Protein AF-A0A226HFZ5-F1 (afdb_monomer)

Structure (mmCIF, N/CA/C/O backbone):
data_AF-A0A226HFZ5-F1
#
_entry.id   AF-A0A226HFZ5-F1
#
loop_
_atom_site.group_PDB
_atom_site.id
_atom_site.type_symbol
_atom_site.label_atom_id
_atom_site.lab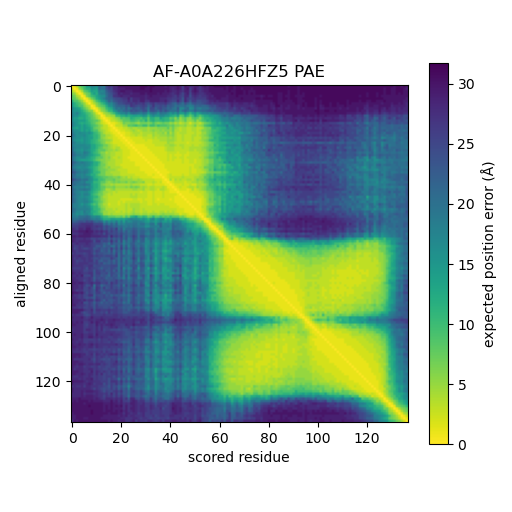el_alt_id
_atom_site.label_comp_id
_atom_site.label_asym_id
_atom_site.label_entity_id
_atom_site.label_seq_id
_atom_site.pdbx_PDB_ins_code
_atom_site.Cartn_x
_atom_site.Cartn_y
_atom_site.Cartn_z
_atom_site.occupancy
_atom_site.B_iso_or_equiv
_atom_site.auth_seq_id
_atom_site.auth_comp_id
_atom_site.auth_asym_id
_atom_site.auth_atom_id
_atom_site.pdbx_PDB_model_num
ATOM 1 N N . MET A 1 1 ? -38.506 0.135 -2.086 1.00 35.91 1 MET A N 1
ATOM 2 C CA . MET A 1 1 ? -39.515 1.143 -2.475 1.00 35.91 1 MET A CA 1
ATOM 3 C C . MET A 1 1 ? -39.006 2.521 -2.089 1.00 35.91 1 MET A C 1
ATOM 5 O O . MET A 1 1 ? -38.666 2.752 -0.933 1.00 35.91 1 MET A O 1
ATOM 9 N N . SER A 1 2 ? -38.843 3.369 -3.097 1.00 44.03 2 SER A N 1
ATOM 10 C CA . SER A 1 2 ? -38.273 4.715 -3.060 1.00 44.03 2 SER A CA 1
ATOM 11 C C . SER A 1 2 ? -39.225 5.712 -2.398 1.00 44.03 2 SER A C 1
ATOM 13 O O . SER A 1 2 ? -40.286 5.981 -2.945 1.00 44.03 2 SER A O 1
ATOM 15 N N . ASN A 1 3 ? -38.834 6.296 -1.264 1.00 46.12 3 ASN A N 1
ATOM 16 C CA . ASN A 1 3 ? -39.599 7.364 -0.613 1.00 46.12 3 ASN A CA 1
ATOM 17 C C . ASN A 1 3 ? -38.724 8.608 -0.430 1.00 46.12 3 ASN A C 1
ATOM 19 O O . ASN A 1 3 ? -38.158 8.827 0.645 1.00 46.12 3 ASN A O 1
ATOM 23 N N . ILE A 1 4 ? -38.622 9.408 -1.494 1.00 49.81 4 ILE A N 1
ATOM 24 C CA . ILE A 1 4 ? -38.027 10.747 -1.477 1.00 49.81 4 ILE A CA 1
ATOM 25 C C . ILE A 1 4 ? -39.182 11.752 -1.542 1.00 49.81 4 ILE A C 1
ATOM 27 O O . ILE A 1 4 ? -39.787 11.937 -2.594 1.00 49.81 4 ILE A O 1
ATOM 31 N N . ASN A 1 5 ? -39.488 12.402 -0.417 1.00 51.66 5 ASN A N 1
ATOM 32 C CA . ASN A 1 5 ? -40.400 13.544 -0.397 1.00 51.66 5 ASN A CA 1
ATOM 33 C C . ASN A 1 5 ? -39.633 14.786 -0.865 1.00 51.66 5 ASN A C 1
ATOM 35 O O . ASN A 1 5 ? -38.703 15.234 -0.193 1.00 51.66 5 ASN A O 1
ATOM 39 N N . LYS A 1 6 ? -40.025 15.341 -2.015 1.00 54.41 6 LYS A N 1
ATOM 40 C CA . LYS A 1 6 ? -39.562 16.648 -2.492 1.00 54.41 6 LYS A CA 1
ATOM 41 C C . LYS A 1 6 ? -40.171 17.740 -1.596 1.00 54.41 6 LYS A C 1
ATOM 43 O O . LYS A 1 6 ? -41.377 17.945 -1.632 1.00 54.41 6 LYS A O 1
ATOM 48 N N . GLY A 1 7 ? -39.344 18.415 -0.792 1.00 58.38 7 GLY A N 1
ATOM 49 C CA . GLY A 1 7 ? -39.677 19.716 -0.184 1.00 58.38 7 GLY A CA 1
ATOM 50 C C . GLY A 1 7 ? -40.069 19.764 1.302 1.00 58.38 7 GLY A C 1
ATOM 51 O O . GLY A 1 7 ? -40.428 20.835 1.775 1.00 58.38 7 GLY A O 1
ATOM 52 N N . GLY A 1 8 ? -39.997 18.666 2.063 1.00 61.38 8 GLY A N 1
ATOM 53 C CA . GLY A 1 8 ? -40.303 18.663 3.508 1.00 61.38 8 GLY A CA 1
ATOM 54 C C . GLY A 1 8 ? -39.060 18.587 4.405 1.00 61.38 8 GLY A C 1
ATOM 55 O O . GLY A 1 8 ? -38.035 18.049 3.984 1.00 61.38 8 GLY A O 1
ATOM 56 N N . ARG A 1 9 ? -39.158 19.079 5.658 1.00 58.16 9 ARG A N 1
ATOM 57 C CA . ARG A 1 9 ? -38.110 18.941 6.697 1.00 58.16 9 ARG A CA 1
ATOM 58 C C . ARG A 1 9 ? -37.590 17.490 6.713 1.00 58.16 9 ARG A C 1
ATOM 60 O O . ARG A 1 9 ? -38.423 16.579 6.700 1.00 58.16 9 ARG A O 1
ATOM 67 N N . PRO A 1 10 ? -36.261 17.258 6.741 1.00 62.03 10 PRO A N 1
ATOM 68 C CA . PRO A 1 10 ? -35.693 15.914 6.701 1.00 62.03 10 PRO A CA 1
ATOM 69 C C . PRO A 1 10 ? -36.359 14.992 7.725 1.00 62.03 10 PRO A C 1
ATOM 71 O O . PRO A 1 10 ? -36.660 15.425 8.843 1.00 62.03 10 PRO A O 1
ATOM 74 N N . LYS A 1 11 ? -36.595 13.727 7.343 1.00 64.31 11 LYS A N 1
ATOM 75 C CA . LYS A 1 11 ? -37.116 12.689 8.246 1.00 64.31 11 LYS A CA 1
ATOM 76 C C . LYS A 1 11 ? -36.365 12.751 9.578 1.00 64.31 11 LYS A C 1
ATOM 78 O O . LYS A 1 11 ? -35.139 12.822 9.587 1.00 64.31 11 LYS A O 1
ATOM 83 N N . LYS A 1 12 ? -37.128 12.732 10.676 1.00 70.25 12 LYS A N 1
ATOM 84 C CA . LYS A 1 12 ? -36.647 12.787 12.063 1.00 70.25 12 LYS A CA 1
ATOM 85 C C . LYS A 1 12 ? -35.415 11.886 12.214 1.00 70.25 12 LYS A C 1
ATOM 87 O O . LYS A 1 12 ? -35.517 10.676 12.029 1.00 70.25 12 LYS A O 1
ATOM 92 N N . GLU A 1 13 ? -34.262 12.488 12.496 1.00 70.00 13 GLU A N 1
ATOM 93 C CA . GLU A 1 13 ? -33.017 11.755 12.717 1.00 70.00 13 GLU A CA 1
ATOM 94 C C . GLU A 1 13 ? -33.220 10.757 13.865 1.00 70.00 13 GLU A C 1
ATOM 96 O O . GLU A 1 13 ? -33.680 11.128 14.952 1.00 70.00 13 GLU A O 1
ATOM 101 N N . VAL A 1 14 ? -32.903 9.482 13.631 1.00 77.00 14 VAL A N 1
ATOM 102 C CA . VAL A 1 14 ? -32.959 8.459 14.679 1.00 77.00 14 VAL A CA 1
ATOM 103 C C . VAL A 1 14 ? -31.740 8.643 15.575 1.00 77.00 14 VAL A C 1
ATOM 105 O O . VAL A 1 14 ? -30.661 8.111 15.317 1.00 77.00 14 VAL A O 1
ATOM 108 N N . LYS A 1 15 ? -31.913 9.437 16.632 1.00 81.50 15 LYS A N 1
ATOM 109 C CA . LYS A 1 15 ? -30.864 9.681 17.622 1.00 81.50 15 LYS A CA 1
ATOM 110 C C . LYS A 1 15 ? -30.660 8.456 18.508 1.00 81.50 15 LYS A C 1
ATOM 112 O O . LYS A 1 15 ? -31.611 7.796 18.926 1.00 81.50 15 LYS A O 1
ATOM 117 N N . ARG A 1 16 ? -29.399 8.178 18.834 1.00 81.69 16 ARG A N 1
ATOM 118 C CA . ARG A 1 16 ? -29.014 7.145 19.802 1.00 81.69 16 ARG A CA 1
ATOM 119 C C . ARG A 1 16 ? -29.205 7.711 21.209 1.00 81.69 16 ARG A C 1
ATOM 121 O O . ARG A 1 16 ? -28.451 8.583 21.616 1.00 81.69 16 ARG A O 1
ATOM 128 N N . THR A 1 17 ? -30.229 7.245 21.919 1.00 88.38 17 THR A N 1
ATOM 129 C CA . THR A 1 17 ? -30.640 7.784 23.234 1.00 88.38 17 THR A CA 1
ATOM 130 C C . THR A 1 17 ? -30.432 6.815 24.396 1.00 88.38 17 THR A C 1
ATOM 132 O O . THR A 1 17 ? -30.730 7.154 25.537 1.00 88.38 17 THR A O 1
ATOM 135 N N . LYS A 1 18 ? -29.967 5.592 24.122 1.00 87.56 18 LYS A N 1
ATOM 136 C CA . LYS A 1 18 ? -29.730 4.556 25.132 1.00 87.56 18 LYS A CA 1
ATOM 137 C C . LYS A 1 18 ? -28.231 4.377 25.349 1.00 87.56 18 LYS A C 1
ATOM 139 O O . LYS A 1 18 ? -27.494 4.192 24.382 1.00 87.56 18 LYS A O 1
ATOM 144 N N . GLU A 1 19 ? -27.816 4.407 26.610 1.00 87.88 19 GLU A N 1
ATOM 145 C CA . GLU A 1 19 ? -26.435 4.207 27.053 1.00 87.88 19 GLU A CA 1
ATOM 146 C C . GLU A 1 19 ? -26.306 2.872 27.797 1.00 87.88 19 GLU A C 1
ATOM 148 O O . GLU A 1 19 ? -27.235 2.432 28.479 1.00 87.88 19 GLU A O 1
ATOM 153 N N . LYS A 1 20 ? -25.146 2.226 27.659 1.00 85.38 20 LYS A N 1
ATOM 154 C CA . LYS A 1 20 ? -24.699 1.137 28.527 1.00 85.38 20 LYS A CA 1
ATOM 155 C C . LYS A 1 20 ? -23.259 1.414 28.940 1.00 85.38 20 LYS A C 1
ATOM 157 O O . LYS A 1 20 ? -22.445 1.745 28.083 1.00 85.38 20 LYS A O 1
ATOM 162 N N . ARG A 1 21 ? -22.963 1.249 30.229 1.00 90.50 21 ARG A N 1
ATOM 163 C CA . ARG A 1 21 ? -21.618 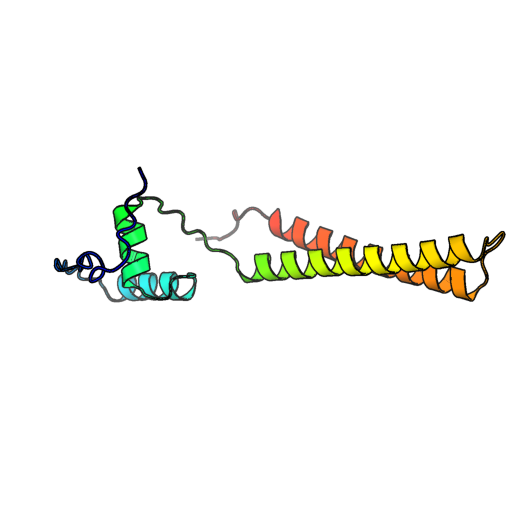1.402 30.790 1.00 90.50 21 ARG A CA 1
ATOM 164 C C . ARG A 1 21 ? -20.995 0.028 31.012 1.00 90.50 21 ARG A C 1
ATOM 166 O O . ARG A 1 21 ? -21.658 -0.861 31.539 1.00 90.50 21 ARG A O 1
ATOM 173 N N . ILE A 1 22 ? -19.741 -0.119 30.603 1.00 86.88 22 ILE A N 1
ATOM 174 C CA . ILE A 1 22 ? -18.906 -1.297 30.847 1.00 86.88 22 ILE A CA 1
ATOM 175 C C . ILE A 1 22 ? -17.665 -0.786 31.576 1.00 86.88 22 ILE A C 1
ATOM 177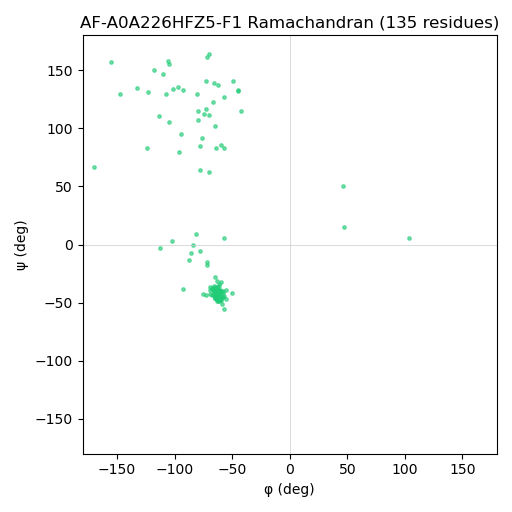 O O . ILE A 1 22 ? -17.109 0.235 31.177 1.00 86.88 22 ILE A O 1
ATOM 181 N N . LEU A 1 23 ? -17.301 -1.439 32.676 1.00 91.94 23 LEU A N 1
ATOM 182 C CA . LEU A 1 23 ? -16.089 -1.129 33.427 1.00 91.94 23 LEU A CA 1
ATOM 183 C C . LEU A 1 23 ? -14.996 -2.097 32.981 1.00 91.94 23 LEU A C 1
ATOM 185 O O . LEU A 1 23 ? -15.268 -3.288 32.847 1.00 91.94 23 LEU A O 1
ATOM 189 N N . PHE A 1 24 ? -13.800 -1.567 32.761 1.00 90.44 24 PHE A N 1
ATOM 190 C CA . PHE A 1 24 ? -12.617 -2.320 32.362 1.00 90.44 24 PHE A CA 1
ATOM 191 C C . PHE A 1 24 ? -11.547 -2.177 33.438 1.00 90.44 24 PHE A C 1
ATOM 193 O O . PHE A 1 24 ? -11.476 -1.151 34.121 1.00 90.44 24 PHE A O 1
ATOM 200 N N . THR A 1 25 ? -10.718 -3.202 33.579 1.00 94.38 25 THR A N 1
ATOM 201 C CA . THR A 1 25 ? -9.423 -3.091 34.256 1.00 94.38 25 THR A CA 1
ATOM 202 C C . THR A 1 25 ? -8.456 -2.259 33.408 1.00 94.38 25 THR A C 1
ATOM 204 O O . THR A 1 25 ? -8.686 -2.052 32.216 1.00 94.38 25 THR A O 1
ATOM 207 N N . GLU A 1 26 ? -7.361 -1.781 34.002 1.00 93.25 26 GLU A N 1
ATOM 208 C CA . GLU A 1 26 ? -6.362 -0.975 33.280 1.00 93.25 26 GLU A CA 1
ATOM 209 C C . GLU A 1 26 ? -5.797 -1.717 32.059 1.00 93.25 26 GLU A C 1
ATOM 211 O O . GLU A 1 26 ? -5.771 -1.170 30.960 1.00 93.25 26 GLU A O 1
ATOM 216 N N . LEU A 1 27 ? -5.466 -3.002 32.216 1.00 92.62 27 LEU A N 1
ATOM 217 C CA . LEU A 1 27 ? -4.950 -3.840 31.129 1.00 92.62 27 LEU A CA 1
ATOM 218 C C . LEU A 1 27 ? -5.967 -4.027 29.994 1.00 92.62 27 LEU A C 1
ATOM 220 O O . LEU A 1 27 ? -5.603 -4.036 28.820 1.00 92.62 27 LEU A O 1
ATOM 224 N N . GLU A 1 28 ? -7.250 -4.184 30.323 1.00 88.00 28 GLU A N 1
ATOM 225 C CA . GLU A 1 28 ? -8.308 -4.309 29.315 1.00 88.00 28 GLU A CA 1
ATOM 226 C C . GLU A 1 28 ? -8.526 -2.991 28.563 1.00 88.00 28 GLU A C 1
ATOM 228 O O . GLU A 1 28 ? -8.767 -3.005 27.355 1.00 88.00 28 GLU A O 1
ATOM 233 N N . ALA A 1 29 ? -8.412 -1.852 29.252 1.00 90.00 29 ALA A N 1
ATOM 234 C CA . ALA A 1 29 ? -8.509 -0.537 28.629 1.00 90.00 29 ALA A CA 1
ATOM 235 C C . ALA A 1 29 ? -7.355 -0.293 27.642 1.00 90.00 29 ALA A C 1
ATOM 237 O O . ALA A 1 29 ? -7.609 0.079 26.497 1.00 90.00 29 ALA A O 1
ATOM 238 N N . GLU A 1 30 ? -6.114 -0.607 28.027 1.00 92.12 30 GLU A N 1
ATOM 239 C CA . GLU A 1 30 ? -4.946 -0.496 27.140 1.00 92.12 30 GLU A CA 1
ATOM 240 C C . GLU A 1 30 ? -5.083 -1.361 25.881 1.00 92.12 30 GLU A C 1
ATOM 242 O O . GLU A 1 30 ? -4.741 -0.935 24.775 1.00 92.12 30 GLU A O 1
ATOM 247 N N . GLN A 1 31 ? -5.619 -2.576 26.023 1.00 86.94 31 GLN A N 1
ATOM 248 C CA . GLN A 1 31 ? -5.881 -3.449 24.878 1.00 86.94 31 GLN A CA 1
ATOM 249 C C . GLN A 1 31 ? -6.902 -2.832 23.919 1.00 86.94 31 GLN A C 1
ATOM 251 O O . GLN A 1 31 ? -6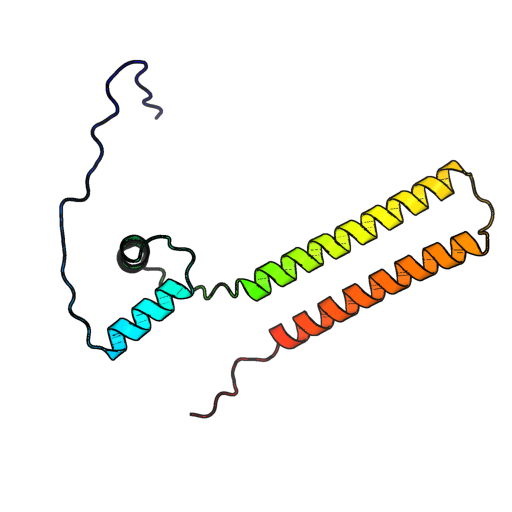.699 -2.872 22.706 1.00 86.94 31 GLN A O 1
ATOM 256 N N . ILE A 1 32 ? -7.976 -2.237 24.440 1.00 88.25 32 ILE A N 1
ATOM 257 C CA . ILE A 1 32 ? -8.999 -1.573 23.623 1.00 88.25 32 ILE A CA 1
ATOM 258 C C . ILE A 1 32 ? -8.419 -0.348 22.908 1.00 88.25 32 ILE A C 1
ATOM 260 O O . ILE A 1 32 ? -8.696 -0.150 21.723 1.00 88.25 32 ILE A O 1
ATOM 264 N N . ASP A 1 33 ? -7.589 0.438 23.589 1.00 87.81 33 ASP A N 1
ATOM 265 C CA . ASP A 1 33 ? -6.939 1.613 23.005 1.00 87.81 33 ASP A CA 1
ATOM 266 C C . ASP A 1 33 ? -5.968 1.229 21.890 1.00 87.81 33 ASP A C 1
ATOM 268 O O . ASP A 1 33 ? -5.968 1.848 20.822 1.00 87.81 33 ASP A O 1
ATOM 272 N N . LYS A 1 34 ? -5.207 0.147 22.081 1.00 87.12 34 LYS A N 1
ATOM 273 C CA . LYS A 1 34 ? -4.360 -0.418 21.030 1.00 87.12 34 LYS A CA 1
ATOM 274 C C . LYS A 1 34 ? -5.182 -0.929 19.844 1.00 87.12 34 LYS A C 1
ATOM 276 O O . LYS A 1 34 ? -4.852 -0.654 18.696 1.00 87.12 34 LYS A O 1
ATOM 281 N N . MET A 1 35 ? -6.288 -1.629 20.099 1.00 81.44 35 MET A N 1
ATOM 282 C CA . MET A 1 35 ? -7.186 -2.074 19.026 1.00 81.44 35 MET A CA 1
ATOM 283 C C . MET A 1 35 ? -7.772 -0.895 18.244 1.00 81.44 35 MET A C 1
ATOM 285 O O . MET A 1 35 ? -7.992 -1.010 17.041 1.00 81.44 35 MET A O 1
ATOM 289 N N . PHE A 1 36 ? -8.031 0.231 18.909 1.00 84.75 36 PHE A N 1
ATOM 290 C CA . PHE A 1 36 ? -8.541 1.431 18.261 1.00 84.75 36 PHE A CA 1
ATOM 291 C C . PHE A 1 36 ? -7.486 2.136 17.414 1.00 84.75 36 PHE A C 1
ATOM 293 O O . PHE A 1 36 ? -7.800 2.513 16.284 1.00 84.75 36 PHE A O 1
ATOM 300 N N . SER A 1 37 ? -6.256 2.276 17.918 1.00 80.69 37 SER A N 1
ATOM 301 C CA . SER A 1 37 ? -5.160 2.926 17.187 1.00 80.69 37 SER A CA 1
ATOM 302 C C . SER A 1 37 ? -4.773 2.177 15.910 1.00 80.69 37 SER A C 1
ATOM 304 O O . SER A 1 37 ? -4.403 2.801 14.920 1.00 80.69 37 SER A O 1
ATOM 306 N N . GLU A 1 38 ? -4.922 0.854 15.906 1.00 78.94 38 GLU A N 1
ATOM 307 C CA . GLU A 1 38 ? -4.673 -0.007 14.746 1.00 78.94 38 GLU A CA 1
ATOM 308 C C . GLU A 1 38 ? -5.878 -0.094 13.781 1.00 78.94 38 GLU A C 1
ATOM 310 O O . GLU A 1 38 ? -5.810 -0.784 12.763 1.00 78.94 38 GLU A O 1
ATOM 315 N N . SER A 1 39 ? -6.996 0.583 14.076 1.00 76.50 39 SER A N 1
ATOM 316 C CA . SER A 1 39 ? -8.242 0.482 13.306 1.00 76.50 39 SER A CA 1
ATOM 317 C C . SER A 1 39 ? -8.535 1.703 12.427 1.00 76.50 39 SER A C 1
ATOM 319 O O . SER A 1 39 ? -8.134 2.823 12.722 1.00 76.50 39 SER A O 1
ATOM 321 N N . ASP A 1 40 ? -9.358 1.511 11.392 1.00 76.88 40 ASP A N 1
ATOM 322 C CA . ASP A 1 40 ? -9.843 2.597 10.521 1.00 76.88 40 ASP A CA 1
ATOM 323 C C . ASP A 1 40 ? -11.041 3.376 11.124 1.00 76.88 40 ASP A C 1
ATOM 325 O O . ASP A 1 40 ? -11.701 4.169 10.439 1.00 76.88 40 ASP A O 1
ATOM 329 N N . TYR A 1 41 ? -11.403 3.140 12.391 1.00 81.06 41 TYR A N 1
ATOM 330 C CA . TYR A 1 41 ? -12.547 3.813 13.004 1.00 81.06 41 TYR A CA 1
ATOM 331 C C . TYR A 1 41 ? -12.181 5.226 13.466 1.00 81.06 41 TYR A C 1
ATOM 333 O O . TYR A 1 41 ? -11.277 5.432 14.259 1.00 81.06 41 TYR A O 1
ATOM 341 N N . THR A 1 42 ? -12.989 6.217 13.088 1.00 82.69 42 THR A N 1
ATOM 342 C CA . THR A 1 42 ? -12.828 7.604 13.570 1.00 82.69 42 THR A CA 1
ATOM 343 C C . THR A 1 42 ? -13.233 7.782 15.040 1.00 82.69 42 THR A C 1
ATOM 345 O O . THR A 1 42 ? -12.944 8.803 15.655 1.00 82.69 42 THR A O 1
ATOM 348 N N . ASN A 1 43 ? -13.988 6.833 15.606 1.00 86.62 43 ASN A N 1
ATOM 349 C CA . ASN A 1 43 ? -14.527 6.933 16.961 1.00 86.62 43 ASN A CA 1
ATOM 350 C C . ASN A 1 43 ? -14.620 5.552 17.618 1.00 86.62 43 ASN A C 1
ATOM 352 O O . ASN A 1 43 ? -15.260 4.648 17.069 1.00 86.62 43 ASN A O 1
ATOM 356 N N . MET A 1 44 ? -14.078 5.438 18.832 1.00 85.44 44 MET A N 1
ATOM 357 C CA . MET A 1 44 ? -14.122 4.245 19.682 1.00 85.44 44 MET A CA 1
ATOM 358 C C . MET A 1 44 ? -15.543 3.680 19.828 1.00 85.44 44 MET A C 1
ATOM 360 O O . MET A 1 44 ? -15.780 2.485 19.686 1.00 85.44 44 MET A O 1
ATOM 364 N N . ASN A 1 45 ? -16.547 4.543 20.003 1.00 87.75 45 ASN A N 1
ATOM 365 C CA . ASN A 1 45 ? -17.942 4.118 20.126 1.00 87.75 45 ASN A CA 1
ATOM 366 C C . ASN A 1 45 ? -18.490 3.472 18.848 1.00 87.75 45 ASN A C 1
ATOM 368 O O . ASN A 1 45 ? -19.443 2.696 18.906 1.00 87.75 45 ASN A O 1
ATOM 372 N N . SER A 1 46 ? -17.970 3.832 17.675 1.00 85.69 46 SER A N 1
ATOM 373 C CA . SER A 1 46 ? -18.348 3.174 16.422 1.00 85.69 46 SER A CA 1
ATOM 374 C C . SER A 1 46 ? -17.695 1.799 16.325 1.00 85.69 46 SER A C 1
ATOM 376 O O . SER A 1 46 ? -18.402 0.841 16.019 1.00 85.69 46 SER A O 1
ATOM 378 N N . MET A 1 47 ? -16.414 1.695 16.696 1.00 85.88 47 MET A N 1
ATOM 379 C CA . MET A 1 47 ? -15.683 0.428 16.776 1.00 85.88 47 MET A CA 1
ATOM 380 C C . MET A 1 47 ? -16.377 -0.561 17.720 1.00 85.88 47 MET A C 1
ATOM 382 O O . MET A 1 47 ? -16.780 -1.645 17.302 1.00 85.88 47 MET A O 1
ATOM 386 N N . ILE A 1 48 ? -16.610 -0.161 18.974 1.00 86.38 48 ILE A N 1
ATOM 387 C CA . ILE A 1 48 ? -17.231 -1.011 19.999 1.00 86.38 48 ILE A CA 1
ATOM 388 C C . ILE A 1 48 ? -18.644 -1.442 19.591 1.00 86.38 48 ILE A C 1
ATOM 390 O O . ILE A 1 48 ? -19.017 -2.599 19.777 1.00 86.38 48 ILE A O 1
ATOM 394 N N . ARG A 1 49 ? -19.445 -0.555 18.984 1.00 84.25 49 ARG A N 1
ATOM 395 C CA . ARG A 1 49 ? -20.783 -0.933 18.497 1.00 84.25 49 ARG A CA 1
ATOM 396 C C . ARG A 1 49 ? -20.719 -1.959 17.378 1.00 84.25 49 ARG A C 1
ATOM 398 O O . ARG A 1 49 ? -21.520 -2.888 17.386 1.00 84.25 49 ARG A O 1
ATOM 405 N N . ASP A 1 50 ? -19.804 -1.797 16.432 1.00 81.44 50 ASP A N 1
ATOM 406 C CA . ASP A 1 50 ? -19.649 -2.754 15.341 1.00 81.44 50 ASP A CA 1
ATOM 407 C C . ASP A 1 50 ? -19.172 -4.113 15.862 1.00 81.44 50 ASP A C 1
ATOM 409 O O . ASP A 1 50 ? -19.731 -5.135 15.463 1.00 81.44 50 ASP A O 1
ATOM 413 N N . ILE A 1 51 ? -18.252 -4.128 16.830 1.00 79.38 51 ILE A N 1
ATOM 414 C CA . ILE A 1 51 ? -17.815 -5.345 17.528 1.00 79.38 51 ILE A CA 1
ATOM 415 C C . ILE A 1 51 ? -19.003 -6.041 18.213 1.00 79.38 51 ILE A C 1
ATOM 417 O O . ILE A 1 51 ? -19.244 -7.229 17.985 1.00 79.38 51 ILE A O 1
ATOM 421 N N . LEU A 1 52 ? -19.791 -5.301 19.002 1.00 79.56 52 LEU A N 1
ATOM 422 C CA . LEU A 1 52 ? -20.916 -5.848 19.770 1.00 79.56 52 LEU A CA 1
ATOM 423 C C . LEU A 1 52 ? -22.090 -6.306 18.888 1.00 79.56 52 LEU A C 1
ATOM 425 O O . LEU A 1 52 ? -22.723 -7.320 19.180 1.00 79.56 52 LEU A O 1
ATOM 429 N N . LEU A 1 53 ? -22.414 -5.559 17.827 1.00 80.19 53 LEU A N 1
ATOM 430 C CA . LEU A 1 53 ? -23.619 -5.785 17.019 1.00 80.19 53 LEU A CA 1
ATOM 431 C C . LEU A 1 53 ? -23.374 -6.690 15.815 1.00 80.19 53 LEU A C 1
ATOM 433 O O . LEU A 1 53 ? -24.242 -7.492 15.474 1.00 80.19 53 LEU A O 1
ATOM 437 N N . LYS A 1 54 ? -22.224 -6.570 15.143 1.00 69.62 54 LYS A N 1
ATOM 438 C CA . LYS A 1 54 ? -21.974 -7.313 13.900 1.00 69.62 54 LYS A CA 1
ATOM 439 C C . LYS A 1 54 ? -21.423 -8.713 14.152 1.00 69.62 54 LYS A C 1
ATOM 441 O O . LYS A 1 54 ? -21.323 -9.465 13.187 1.00 69.62 54 LYS A O 1
ATOM 446 N N . LYS A 1 55 ? -21.078 -9.071 15.404 1.00 54.03 55 LYS A N 1
ATOM 447 C CA . LYS A 1 55 ? -20.524 -10.380 15.838 1.00 54.03 55 LYS A CA 1
ATOM 448 C C . LYS A 1 55 ? -19.379 -10.918 14.964 1.00 54.03 55 LYS A C 1
ATOM 450 O O . LYS A 1 55 ? -19.010 -12.084 15.050 1.00 54.03 55 LYS A O 1
ATOM 455 N N . LYS A 1 56 ? -18.792 -10.073 14.121 1.00 48.62 56 LYS A N 1
ATOM 456 C CA . LYS A 1 56 ? -17.621 -10.375 13.314 1.00 48.62 56 LYS A CA 1
ATOM 457 C C . LYS A 1 56 ? -16.438 -9.841 14.093 1.00 48.62 56 LYS A C 1
ATOM 459 O O . LYS A 1 56 ? -15.930 -8.770 13.787 1.00 48.62 56 LYS A O 1
ATOM 464 N N . TYR A 1 57 ? -16.008 -10.599 15.099 1.00 46.72 57 TYR A N 1
ATOM 465 C CA . TYR A 1 57 ? -14.668 -10.467 15.669 1.00 46.72 57 TYR A CA 1
ATOM 466 C C . TYR A 1 57 ? -13.665 -10.992 14.632 1.00 46.72 57 TYR A C 1
ATOM 468 O O . TYR A 1 57 ? -13.008 -12.011 14.799 1.00 46.72 57 TYR A O 1
ATOM 476 N N . ARG A 1 58 ? -13.615 -10.336 13.473 1.00 41.28 58 ARG A N 1
ATOM 477 C CA . ARG A 1 58 ? -12.453 -10.412 12.610 1.00 41.28 58 ARG A CA 1
ATOM 478 C C . ARG A 1 58 ? -11.667 -9.193 13.048 1.00 41.28 58 ARG A C 1
ATOM 480 O O . ARG A 1 58 ? -11.987 -8.088 12.619 1.00 41.28 58 ARG A O 1
ATOM 487 N N . ILE A 1 59 ? -10.723 -9.390 13.971 1.00 45.66 59 ILE A N 1
ATOM 488 C CA . ILE A 1 59 ? -9.590 -8.475 14.093 1.00 45.66 59 ILE A CA 1
ATOM 489 C C . ILE A 1 59 ? -8.932 -8.576 12.723 1.00 45.66 59 ILE A C 1
ATOM 491 O O . ILE A 1 59 ? -8.129 -9.462 12.455 1.00 45.66 59 ILE A O 1
ATOM 495 N N . VAL A 1 60 ? -9.422 -7.782 11.775 1.00 47.56 60 VAL A N 1
ATOM 496 C CA . VAL A 1 60 ? -8.675 -7.521 10.569 1.00 47.56 60 VAL A CA 1
ATOM 497 C C . VAL A 1 60 ? -7.673 -6.508 11.066 1.00 47.56 60 VAL A C 1
ATOM 499 O O . VAL A 1 60 ? -7.930 -5.310 11.033 1.00 47.56 60 VAL A O 1
ATOM 502 N N . THR A 1 61 ? -6.575 -7.002 11.634 1.00 46.38 61 THR A N 1
ATOM 503 C CA . THR A 1 61 ? -5.308 -6.289 11.611 1.00 46.38 61 THR A CA 1
ATOM 504 C C . THR A 1 61 ? -5.048 -6.073 10.128 1.00 46.38 61 THR A C 1
ATOM 506 O O . THR A 1 61 ? -4.459 -6.904 9.438 1.00 46.38 61 THR A O 1
ATOM 509 N N . PHE A 1 62 ? -5.645 -5.019 9.570 1.00 50.78 62 PHE A N 1
ATOM 510 C CA . PHE A 1 62 ? -5.249 -4.535 8.272 1.00 50.78 62 PHE A CA 1
ATOM 511 C C . PHE A 1 62 ? -3.830 -4.074 8.520 1.00 50.78 62 PHE A C 1
ATOM 513 O O . PHE A 1 62 ? -3.605 -3.041 9.140 1.00 50.78 62 PHE A O 1
ATOM 520 N N . ASN A 1 63 ? -2.870 -4.896 8.107 1.00 60.50 63 ASN A N 1
ATOM 521 C CA . ASN A 1 63 ? -1.506 -4.445 7.964 1.00 60.50 63 ASN A CA 1
ATOM 522 C C . ASN A 1 63 ? -1.549 -3.381 6.856 1.00 60.50 63 ASN A C 1
ATOM 524 O O . ASN A 1 63 ? -1.441 -3.680 5.663 1.00 60.50 63 ASN A O 1
ATOM 528 N N . ASN A 1 64 ? -1.896 -2.156 7.260 1.00 65.19 64 ASN A N 1
ATOM 529 C CA . ASN A 1 64 ? -2.099 -1.021 6.376 1.00 65.19 64 ASN A CA 1
ATOM 530 C C . ASN A 1 64 ? -0.801 -0.751 5.617 1.00 65.19 64 ASN A C 1
ATOM 532 O O . ASN A 1 64 ? -0.861 -0.460 4.425 1.00 65.19 64 ASN A O 1
ATOM 536 N N . ASP A 1 65 ? 0.347 -1.012 6.241 1.00 69.75 65 ASP A N 1
ATOM 537 C CA . ASP A 1 65 ? 1.658 -0.956 5.603 1.00 69.75 65 ASP A CA 1
ATOM 538 C C . ASP A 1 65 ? 1.784 -1.982 4.473 1.00 69.75 65 ASP A C 1
ATOM 540 O O . ASP A 1 65 ? 2.106 -1.606 3.348 1.00 69.75 65 ASP A O 1
ATOM 544 N N . ALA A 1 66 ? 1.422 -3.250 4.695 1.00 71.81 66 ALA A N 1
ATOM 545 C CA . ALA A 1 66 ? 1.434 -4.271 3.640 1.00 71.81 66 ALA A CA 1
ATOM 546 C C . ALA A 1 66 ? 0.476 -3.931 2.483 1.00 71.81 66 ALA A C 1
ATOM 548 O O . ALA A 1 66 ? 0.768 -4.182 1.310 1.00 71.81 66 ALA A O 1
ATOM 549 N N . ARG A 1 67 ? -0.677 -3.320 2.781 1.00 73.00 67 ARG A N 1
ATOM 550 C CA . ARG A 1 67 ? -1.621 -2.848 1.757 1.00 73.00 67 ARG A CA 1
ATOM 551 C C . ARG A 1 67 ? -1.061 -1.662 0.969 1.00 73.00 67 ARG A C 1
ATOM 553 O O . ARG A 1 67 ? -1.217 -1.627 -0.252 1.00 73.00 67 ARG A O 1
ATOM 560 N N . ILE A 1 68 ? -0.424 -0.707 1.643 1.00 79.06 68 ILE A N 1
ATOM 561 C CA . ILE A 1 68 ? 0.240 0.443 1.018 1.00 79.06 68 ILE A CA 1
ATOM 562 C C . ILE A 1 68 ? 1.384 -0.046 0.126 1.00 79.06 68 ILE A C 1
ATOM 564 O O . ILE A 1 68 ? 1.424 0.322 -1.046 1.00 79.06 68 ILE A O 1
ATOM 568 N N . GLN A 1 69 ? 2.243 -0.938 0.622 1.00 80.94 69 GLN A N 1
ATOM 569 C CA . GLN A 1 69 ? 3.338 -1.543 -0.143 1.00 80.94 69 GLN A CA 1
ATOM 570 C C . GLN A 1 69 ? 2.828 -2.279 -1.385 1.00 80.94 69 GLN A C 1
ATOM 572 O O . GLN A 1 69 ? 3.338 -2.069 -2.485 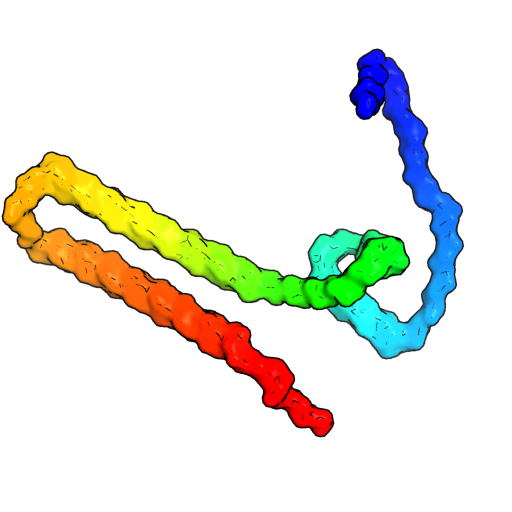1.00 80.94 69 GLN A O 1
ATOM 577 N N . LYS A 1 70 ? 1.758 -3.072 -1.250 1.00 82.81 70 LYS A N 1
ATOM 578 C CA . LYS A 1 70 ? 1.129 -3.749 -2.390 1.00 82.81 70 LYS A CA 1
ATOM 579 C C . LYS A 1 70 ? 0.596 -2.761 -3.431 1.00 82.81 70 LYS A C 1
ATOM 581 O O . LYS A 1 70 ? 0.741 -3.000 -4.626 1.00 82.81 70 LYS A O 1
ATOM 586 N N . ASN A 1 71 ? -0.010 -1.656 -2.998 1.00 84.00 71 ASN A N 1
ATOM 587 C CA . ASN A 1 71 ? -0.499 -0.622 -3.910 1.00 84.00 71 ASN A CA 1
ATOM 588 C C . ASN A 1 71 ? 0.645 0.102 -4.630 1.00 84.00 71 ASN A C 1
ATOM 590 O O . ASN A 1 71 ? 0.558 0.283 -5.841 1.00 84.00 71 ASN A O 1
ATOM 594 N N . ILE A 1 72 ? 1.719 0.465 -3.918 1.00 86.88 72 ILE A N 1
ATOM 595 C CA . ILE A 1 72 ? 2.925 1.068 -4.513 1.00 86.88 72 ILE A CA 1
ATOM 596 C C . ILE A 1 72 ? 3.467 0.160 -5.616 1.00 86.88 72 ILE A C 1
ATOM 598 O O . ILE A 1 72 ? 3.708 0.608 -6.733 1.00 86.88 72 ILE A O 1
ATOM 602 N N . LEU A 1 73 ? 3.572 -1.133 -5.327 1.00 87.00 73 LEU A N 1
ATOM 603 C CA . LEU A 1 73 ? 4.097 -2.115 -6.260 1.00 87.00 73 LEU A CA 1
ATOM 604 C C . LEU A 1 73 ? 3.202 -2.291 -7.505 1.00 87.00 73 LEU A C 1
ATOM 606 O O . LEU A 1 73 ? 3.701 -2.391 -8.624 1.00 87.00 73 LEU A O 1
ATOM 610 N N . ILE A 1 74 ? 1.874 -2.255 -7.344 1.00 88.25 74 ILE A N 1
ATOM 611 C CA . ILE A 1 74 ? 0.932 -2.254 -8.478 1.00 88.25 74 ILE A CA 1
ATOM 612 C C . ILE A 1 74 ? 1.140 -1.019 -9.368 1.00 88.25 74 ILE A C 1
ATOM 614 O O . ILE A 1 74 ? 1.120 -1.141 -10.595 1.00 88.25 74 ILE A O 1
ATOM 618 N N . GLU A 1 75 ? 1.344 0.160 -8.777 1.00 90.94 75 GLU A N 1
ATOM 619 C CA . GLU A 1 75 ? 1.613 1.383 -9.541 1.00 90.94 75 GLU A CA 1
ATOM 620 C C . GLU A 1 75 ? 2.975 1.341 -10.249 1.00 90.94 75 GLU A C 1
ATOM 622 O O . GLU A 1 75 ? 3.074 1.770 -11.401 1.00 90.94 75 GLU A O 1
ATOM 627 N N . GLU A 1 76 ? 4.012 0.766 -9.629 1.00 90.31 76 GLU A N 1
ATOM 628 C CA . GLU A 1 76 ? 5.315 0.556 -10.277 1.00 90.31 76 GLU A CA 1
ATOM 629 C C . GLU A 1 76 ? 5.190 -0.334 -11.520 1.00 90.31 76 GLU A C 1
ATOM 631 O O . GLU A 1 76 ? 5.662 0.046 -12.596 1.00 90.31 76 GLU A O 1
ATOM 636 N N . VAL A 1 77 ? 4.480 -1.465 -11.416 1.00 91.81 77 VAL A N 1
ATOM 637 C CA . VAL A 1 77 ? 4.209 -2.356 -12.559 1.00 91.81 77 VAL A CA 1
ATOM 638 C C . VAL A 1 77 ? 3.464 -1.613 -13.669 1.00 91.81 77 VAL A C 1
ATOM 640 O O . VAL A 1 77 ? 3.833 -1.720 -14.842 1.00 91.81 77 VAL A O 1
ATOM 643 N N . ARG A 1 78 ? 2.436 -0.823 -13.326 1.00 92.88 78 ARG A N 1
ATOM 644 C CA . ARG A 1 78 ? 1.693 -0.020 -14.314 1.00 92.88 78 ARG A CA 1
ATOM 645 C C . ARG A 1 78 ? 2.586 0.999 -15.006 1.00 92.88 78 ARG A C 1
ATOM 647 O O . ARG A 1 78 ? 2.500 1.141 -16.224 1.00 92.88 78 ARG A O 1
ATOM 654 N N . ARG A 1 79 ? 3.445 1.696 -14.260 1.00 94.19 79 ARG A N 1
ATOM 655 C CA . ARG A 1 79 ? 4.380 2.683 -14.814 1.00 94.19 79 ARG A CA 1
ATOM 656 C C . ARG A 1 79 ? 5.345 2.033 -15.803 1.00 94.19 79 ARG A C 1
ATOM 658 O O . ARG A 1 79 ? 5.498 2.548 -16.907 1.00 94.19 79 ARG A O 1
ATOM 665 N N . ILE A 1 80 ? 5.934 0.892 -15.444 1.00 92.69 80 ILE A N 1
ATOM 666 C CA . ILE A 1 80 ? 6.834 0.133 -16.326 1.00 92.69 80 ILE A CA 1
ATOM 667 C C . ILE A 1 80 ? 6.096 -0.309 -17.592 1.00 92.69 80 ILE A C 1
ATOM 669 O O . ILE A 1 80 ? 6.580 -0.080 -18.700 1.00 92.69 80 ILE A O 1
ATOM 673 N N . GLY A 1 81 ? 4.897 -0.880 -17.446 1.00 92.56 81 GLY A N 1
ATOM 674 C CA . GLY A 1 81 ? 4.073 -1.298 -18.581 1.00 92.56 81 GLY A CA 1
ATOM 675 C C . GLY A 1 81 ? 3.719 -0.138 -19.514 1.00 92.56 81 GLY A C 1
ATOM 676 O O . GLY A 1 81 ? 3.800 -0.278 -20.734 1.00 92.56 81 GLY A O 1
ATOM 677 N N . ASN A 1 82 ? 3.394 1.030 -18.958 1.00 95.19 82 ASN A N 1
ATOM 678 C CA . ASN A 1 82 ? 3.122 2.237 -19.736 1.00 95.19 82 ASN A CA 1
ATOM 679 C C . ASN A 1 82 ? 4.367 2.729 -20.485 1.00 95.19 82 ASN A C 1
ATOM 681 O O . ASN A 1 82 ? 4.273 3.004 -21.682 1.00 95.19 82 ASN A O 1
ATOM 685 N N . ASN A 1 83 ? 5.524 2.789 -19.819 1.00 90.88 83 ASN A N 1
ATOM 686 C CA . ASN A 1 83 ? 6.793 3.187 -20.434 1.00 90.88 83 ASN A CA 1
ATOM 687 C C . ASN A 1 83 ? 7.183 2.237 -21.574 1.00 90.88 83 ASN A C 1
ATOM 689 O O . ASN A 1 83 ? 7.553 2.682 -22.660 1.00 90.88 83 ASN A O 1
ATOM 693 N N . PHE A 1 84 ? 7.038 0.928 -21.358 1.00 92.88 84 PHE A N 1
ATOM 694 C CA . PHE A 1 84 ? 7.288 -0.080 -22.382 1.00 92.88 84 PHE A CA 1
ATOM 695 C C . PHE A 1 84 ? 6.336 0.066 -23.567 1.00 92.88 84 PHE A C 1
ATOM 697 O O . PHE A 1 84 ? 6.772 0.071 -24.714 1.00 92.88 84 PHE A O 1
ATOM 704 N N . ASN A 1 85 ? 5.042 0.266 -23.314 1.00 93.81 85 ASN A N 1
ATOM 705 C CA . ASN A 1 85 ? 4.063 0.446 -24.382 1.00 93.81 85 ASN A CA 1
ATOM 706 C C . ASN A 1 85 ? 4.333 1.718 -25.205 1.00 93.81 85 ASN A C 1
ATOM 708 O O . ASN A 1 85 ? 4.194 1.702 -26.425 1.00 93.81 85 ASN A O 1
ATOM 712 N N . GLN A 1 86 ? 4.742 2.815 -24.561 1.00 91.75 86 GLN A N 1
ATOM 713 C CA . GLN A 1 86 ? 5.155 4.038 -25.257 1.00 91.75 86 GLN A CA 1
ATOM 714 C C . GLN A 1 86 ? 6.387 3.799 -26.134 1.00 91.75 86 GLN A C 1
ATOM 716 O O . GLN A 1 86 ? 6.404 4.219 -27.291 1.00 91.75 86 GLN A O 1
ATOM 721 N N . LEU A 1 87 ? 7.386 3.080 -25.615 1.00 89.81 87 LEU A N 1
ATOM 722 C CA . LEU A 1 87 ? 8.583 2.725 -26.373 1.00 89.81 87 LEU A CA 1
ATOM 723 C C . LEU A 1 87 ? 8.236 1.875 -27.603 1.00 89.81 87 LEU A C 1
ATOM 725 O O . LEU A 1 87 ? 8.646 2.202 -28.714 1.00 89.81 87 LEU A O 1
ATOM 729 N N . MET A 1 88 ? 7.409 0.844 -27.424 1.00 89.62 88 MET A N 1
ATOM 730 C CA . MET A 1 88 ? 6.970 -0.025 -28.519 1.00 89.62 88 MET A CA 1
ATOM 731 C C . MET A 1 88 ? 6.159 0.727 -29.578 1.00 89.62 88 MET A C 1
ATOM 733 O O . MET A 1 88 ? 6.334 0.477 -30.769 1.00 89.62 88 MET A O 1
ATOM 737 N N . ARG A 1 89 ? 5.302 1.676 -29.178 1.00 90.81 89 ARG A N 1
ATOM 738 C CA . ARG A 1 89 ? 4.590 2.548 -30.130 1.00 90.81 89 ARG A CA 1
ATOM 739 C C . ARG A 1 89 ? 5.560 3.390 -30.951 1.00 90.81 89 ARG A C 1
ATOM 741 O O . ARG A 1 89 ? 5.444 3.394 -32.169 1.00 90.81 89 ARG A O 1
ATOM 748 N N . SER A 1 90 ? 6.547 4.013 -30.306 1.00 87.19 90 SER A N 1
ATOM 749 C CA . SER A 1 90 ? 7.594 4.788 -30.986 1.00 87.19 90 SER A CA 1
ATOM 750 C C . SER A 1 90 ? 8.370 3.939 -32.003 1.00 87.19 90 SER A C 1
ATOM 752 O O . SER A 1 90 ? 8.628 4.391 -33.118 1.00 87.19 90 SER A O 1
ATOM 754 N N . PHE A 1 91 ? 8.698 2.688 -31.664 1.00 86.69 91 PHE A N 1
ATOM 755 C CA . PHE A 1 91 ? 9.381 1.770 -32.585 1.00 86.69 91 PHE A CA 1
ATOM 756 C C . PHE A 1 91 ? 8.506 1.388 -33.781 1.00 86.69 91 PHE A C 1
ATOM 758 O O . PHE A 1 91 ? 8.965 1.420 -34.924 1.00 86.69 91 PHE A O 1
ATOM 765 N N . ASN A 1 92 ? 7.229 1.092 -33.529 1.00 85.75 92 ASN A N 1
ATOM 766 C CA . ASN A 1 92 ? 6.269 0.744 -34.574 1.00 85.75 92 ASN A CA 1
ATOM 767 C C . ASN A 1 92 ? 5.999 1.918 -35.528 1.00 85.75 92 ASN A C 1
ATOM 769 O O . ASN A 1 92 ? 5.945 1.722 -36.740 1.00 85.75 92 ASN A O 1
ATOM 773 N N . GLU A 1 93 ? 5.862 3.141 -35.007 1.00 87.25 93 GLU A N 1
ATOM 774 C CA . GLU A 1 93 ? 5.650 4.355 -35.809 1.00 87.25 93 GLU A CA 1
ATOM 775 C C . GLU A 1 93 ? 6.832 4.646 -36.737 1.00 87.25 93 GLU A C 1
ATOM 777 O O . GLU A 1 93 ? 6.642 5.056 -37.883 1.00 87.25 93 GLU A O 1
ATOM 782 N N . ARG A 1 94 ? 8.054 4.381 -36.267 1.00 84.75 94 ARG A N 1
ATOM 783 C CA . ARG A 1 94 ? 9.286 4.563 -37.044 1.00 84.75 94 ARG A CA 1
ATOM 784 C C . ARG A 1 94 ? 9.535 3.451 -38.065 1.00 84.75 94 ARG A C 1
ATOM 786 O O . ARG A 1 94 ? 10.482 3.582 -38.832 1.00 84.75 94 ARG A O 1
ATOM 793 N N . LYS A 1 95 ? 8.709 2.391 -38.082 1.00 80.50 95 LYS A N 1
ATOM 794 C CA . LYS A 1 95 ? 8.883 1.191 -38.924 1.00 80.50 95 LYS A CA 1
ATOM 795 C C . LYS A 1 95 ? 10.326 0.681 -38.883 1.00 80.50 95 LYS A C 1
ATOM 797 O O . LYS A 1 95 ? 10.973 0.532 -39.912 1.00 80.50 95 LYS A O 1
ATOM 802 N N . MET A 1 96 ? 10.853 0.516 -37.673 1.00 75.75 96 MET A N 1
ATOM 803 C CA . MET A 1 96 ? 12.253 0.147 -37.481 1.00 75.75 96 MET A CA 1
ATOM 804 C C . MET A 1 96 ? 12.537 -1.268 -37.985 1.00 75.75 96 MET A C 1
ATOM 806 O O . MET A 1 96 ? 11.968 -2.230 -37.479 1.00 75.75 96 MET A O 1
ATOM 810 N N . ASP A 1 97 ? 13.480 -1.379 -38.920 1.00 76.38 97 ASP A N 1
ATOM 811 C CA . ASP A 1 97 ? 14.011 -2.663 -39.400 1.00 76.38 97 ASP A CA 1
ATOM 812 C C . ASP A 1 97 ? 15.192 -3.168 -38.544 1.00 76.38 97 ASP A C 1
ATOM 814 O O . ASP A 1 97 ? 15.601 -4.325 -38.637 1.00 76.38 97 ASP A O 1
ATOM 818 N N . SER A 1 98 ? 15.759 -2.302 -37.696 1.00 81.69 98 SER A N 1
ATOM 819 C CA . SER A 1 98 ? 16.852 -2.624 -36.770 1.00 81.69 98 SER A CA 1
ATOM 820 C C . SER A 1 98 ? 16.852 -1.676 -35.571 1.00 81.69 98 SER A C 1
ATOM 822 O O . SER A 1 98 ? 16.352 -0.557 -35.685 1.00 81.69 98 SER A O 1
ATOM 824 N N . PHE A 1 99 ? 17.445 -2.102 -34.452 1.00 85.31 99 PHE A N 1
ATOM 825 C CA . PHE A 1 99 ? 17.603 -1.258 -33.267 1.00 85.31 99 PHE A CA 1
ATOM 826 C C . PHE A 1 99 ? 18.947 -0.528 -33.257 1.00 85.31 99 PHE A C 1
ATOM 828 O O . PHE A 1 99 ? 20.005 -1.136 -33.437 1.00 85.31 99 PHE A O 1
ATOM 835 N N . SER A 1 100 ? 18.916 0.770 -32.966 1.00 86.44 100 SER A N 1
ATOM 836 C CA . SER A 1 100 ? 20.110 1.542 -32.631 1.00 86.44 100 SER A CA 1
ATOM 837 C C . SER A 1 100 ? 20.635 1.174 -31.239 1.00 86.44 100 SER A C 1
ATOM 839 O O . SER A 1 100 ? 19.920 0.637 -30.391 1.00 86.44 100 SER A O 1
ATOM 841 N N . LYS A 1 101 ? 21.900 1.510 -30.958 1.00 87.94 101 LYS A N 1
ATOM 842 C CA . LYS A 1 101 ? 22.507 1.276 -29.638 1.00 87.94 101 LYS A CA 1
ATOM 843 C C . LYS A 1 101 ? 21.694 1.911 -28.499 1.00 87.94 101 LYS A C 1
ATOM 845 O O . LYS A 1 101 ? 21.524 1.293 -27.455 1.00 87.94 101 LYS A O 1
ATOM 850 N N . ILE A 1 102 ? 21.154 3.109 -28.730 1.00 87.69 102 ILE A N 1
ATOM 851 C CA . ILE A 1 102 ? 20.333 3.834 -27.752 1.00 87.69 102 ILE A CA 1
ATOM 852 C C . ILE A 1 102 ? 19.033 3.069 -27.475 1.00 87.69 102 ILE A C 1
ATOM 854 O O . ILE A 1 102 ? 18.627 2.930 -26.328 1.00 87.69 102 ILE A O 1
ATOM 858 N N . GLU A 1 103 ? 18.388 2.526 -28.506 1.00 85.75 103 GLU A N 1
ATOM 859 C CA . GLU A 1 103 ? 17.137 1.767 -28.359 1.00 85.75 103 GLU A CA 1
ATOM 860 C C . GLU A 1 103 ? 17.347 0.448 -27.618 1.00 85.75 103 GLU A C 1
ATOM 862 O O . GLU A 1 103 ? 16.532 0.073 -26.774 1.00 85.75 103 GLU A O 1
ATOM 867 N N . ILE A 1 104 ? 18.474 -0.219 -27.876 1.00 89.56 104 ILE A N 1
ATOM 868 C CA . ILE A 1 104 ? 18.897 -1.402 -27.123 1.00 89.56 104 ILE A CA 1
ATOM 869 C C . ILE A 1 104 ? 19.103 -1.037 -25.648 1.00 89.56 104 ILE A C 1
ATOM 871 O O . ILE A 1 104 ? 18.590 -1.731 -24.772 1.00 89.56 104 ILE A O 1
ATOM 875 N N . GLU A 1 105 ? 19.795 0.066 -25.352 1.00 91.75 105 GLU A N 1
ATOM 876 C CA . GLU A 1 105 ? 19.984 0.547 -23.977 1.00 91.75 105 GLU A CA 1
ATOM 877 C C . GLU A 1 105 ? 18.646 0.879 -23.291 1.00 91.75 105 GLU A C 1
ATOM 879 O O . GLU A 1 105 ? 18.447 0.530 -22.125 1.00 91.75 105 GLU A O 1
ATOM 884 N N . MET A 1 106 ? 17.688 1.474 -24.010 1.00 89.06 106 MET A N 1
ATOM 885 C CA . MET A 1 106 ? 16.341 1.745 -23.491 1.00 89.06 106 MET A CA 1
ATOM 886 C C . MET A 1 106 ? 15.575 0.457 -23.157 1.00 89.06 106 MET A C 1
ATOM 888 O O . MET A 1 106 ? 14.956 0.373 -22.095 1.00 89.06 106 MET A O 1
ATOM 892 N N . LEU A 1 107 ? 15.637 -0.561 -24.021 1.00 90.62 107 LEU A N 1
ATOM 893 C CA . LEU A 1 107 ? 15.025 -1.869 -23.765 1.00 90.62 107 LEU A CA 1
ATOM 894 C C . LEU A 1 107 ? 15.675 -2.574 -22.571 1.00 90.62 107 LEU A C 1
ATOM 896 O O . LEU A 1 107 ? 14.971 -3.104 -21.710 1.00 90.62 107 LEU A O 1
ATOM 900 N N . LEU A 1 108 ? 17.007 -2.543 -22.483 1.00 92.69 108 LEU A N 1
ATOM 901 C CA . LEU A 1 108 ? 17.752 -3.118 -21.363 1.00 92.69 108 LEU A CA 1
ATOM 902 C C . LEU A 1 108 ? 17.396 -2.442 -20.038 1.00 92.69 108 LEU A C 1
ATOM 904 O O . LEU A 1 108 ? 17.240 -3.133 -19.031 1.00 92.69 108 LEU A O 1
ATOM 908 N N . LYS A 1 109 ? 17.208 -1.118 -20.037 1.00 93.31 109 LYS A N 1
ATOM 909 C CA . LYS A 1 109 ? 16.763 -0.376 -18.854 1.00 93.31 109 LYS A CA 1
ATOM 910 C C . LYS A 1 109 ? 15.385 -0.839 -18.382 1.00 93.31 109 LYS A C 1
ATOM 912 O O . LYS A 1 109 ? 15.227 -1.148 -17.206 1.00 93.31 109 LYS A O 1
ATOM 917 N N . ILE A 1 110 ? 14.410 -0.951 -19.285 1.00 90.94 110 ILE A N 1
ATOM 918 C CA . ILE A 1 110 ? 13.070 -1.448 -18.931 1.00 90.94 110 ILE A CA 1
ATOM 919 C C . ILE A 1 110 ? 13.151 -2.879 -18.390 1.00 90.94 110 ILE A C 1
ATOM 921 O O . ILE A 1 110 ? 12.492 -3.216 -17.410 1.00 90.94 110 ILE A O 1
ATOM 925 N N . LEU A 1 111 ? 13.987 -3.724 -18.991 1.00 92.38 111 LEU A N 1
ATOM 926 C CA . LEU A 1 111 ? 14.166 -5.105 -18.551 1.00 92.38 111 LEU A CA 1
ATOM 927 C C . LEU A 1 111 ? 14.796 -5.183 -17.150 1.00 92.38 111 LEU A C 1
ATOM 929 O O . LEU A 1 111 ? 14.420 -6.047 -16.357 1.00 92.38 111 LEU A O 1
ATOM 933 N N . ALA A 1 112 ? 15.709 -4.268 -16.819 1.00 93.19 112 ALA A N 1
ATOM 934 C CA . ALA A 1 112 ? 16.248 -4.127 -15.469 1.00 93.19 112 ALA A CA 1
ATOM 935 C C . ALA A 1 112 ? 15.170 -3.682 -14.463 1.00 93.19 112 ALA A C 1
ATOM 937 O O . ALA A 1 112 ? 15.054 -4.296 -13.405 1.00 93.19 112 ALA A O 1
ATOM 938 N N . GLU A 1 113 ? 14.336 -2.697 -14.815 1.00 91.94 113 GLU A N 1
ATOM 939 C CA . GLU A 1 113 ? 13.212 -2.244 -13.977 1.00 91.94 113 GLU A CA 1
ATOM 940 C C . GLU A 1 113 ? 12.200 -3.379 -13.716 1.00 91.94 113 GLU A C 1
ATOM 942 O O . GLU A 1 113 ? 11.755 -3.570 -12.584 1.00 91.94 113 GLU A O 1
ATOM 947 N N . ILE A 1 114 ? 11.882 -4.192 -14.734 1.00 91.81 114 ILE A N 1
ATOM 948 C CA . ILE A 1 114 ? 11.019 -5.379 -14.585 1.00 91.81 114 ILE A CA 1
ATOM 949 C C . ILE A 1 114 ? 11.632 -6.379 -13.598 1.00 91.81 114 ILE A C 1
ATOM 951 O O . ILE A 1 114 ? 10.926 -6.888 -12.727 1.00 91.81 114 ILE A O 1
ATOM 955 N N . LYS A 1 115 ? 12.935 -6.665 -13.721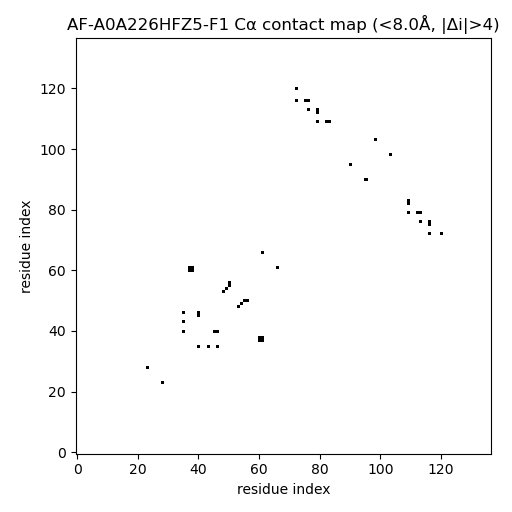 1.00 91.44 115 LYS A N 1
ATOM 956 C CA . LYS A 1 115 ? 13.638 -7.586 -12.813 1.00 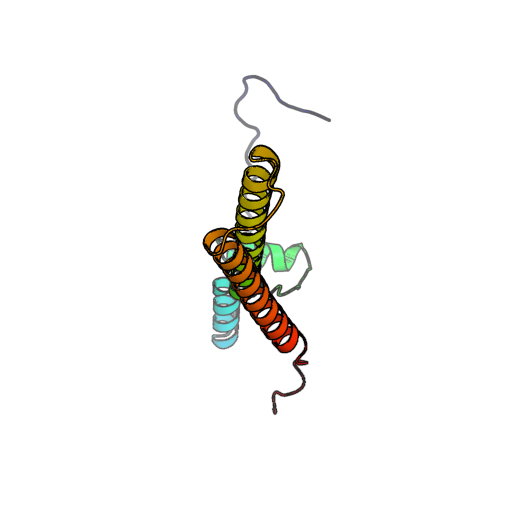91.44 115 LYS A CA 1
ATOM 957 C C . LYS A 1 115 ? 13.626 -7.086 -11.373 1.00 91.44 115 LYS A C 1
ATOM 959 O O . LYS A 1 115 ? 13.394 -7.875 -10.466 1.00 91.44 115 LYS A O 1
ATOM 964 N N . GLU A 1 116 ? 13.846 -5.793 -11.160 1.00 92.31 116 GLU A N 1
ATOM 965 C CA . GLU A 1 116 ? 13.830 -5.200 -9.822 1.00 92.31 116 GLU A CA 1
ATOM 966 C C . GLU A 1 116 ? 12.458 -5.359 -9.154 1.00 92.31 116 GLU A C 1
ATOM 968 O O . GLU A 1 116 ? 12.367 -5.824 -8.018 1.00 92.31 116 GLU A O 1
ATOM 973 N N . VAL A 1 117 ? 11.378 -5.039 -9.873 1.00 90.44 117 VAL A N 1
ATOM 974 C CA . VAL A 1 117 ? 10.013 -5.206 -9.351 1.00 90.44 117 VAL A CA 1
ATOM 975 C C . VAL A 1 117 ? 9.678 -6.680 -9.121 1.00 90.44 117 VAL A C 1
ATOM 977 O O . VAL A 1 117 ? 9.024 -7.008 -8.132 1.00 90.44 117 VAL A O 1
ATOM 980 N N . PHE A 1 118 ? 10.158 -7.583 -9.979 1.00 88.56 118 PHE A N 1
ATOM 981 C CA . PHE A 1 118 ? 10.002 -9.023 -9.782 1.00 88.56 118 PHE A CA 1
ATOM 982 C C . PHE A 1 118 ? 10.649 -9.501 -8.474 1.00 88.56 118 PHE A C 1
ATOM 984 O O . PHE A 1 118 ? 9.992 -10.193 -7.699 1.00 88.56 118 PHE A O 1
ATOM 991 N N . PHE A 1 119 ? 11.882 -9.082 -8.175 1.00 89.38 119 PHE A N 1
ATOM 992 C CA . PHE A 1 119 ? 12.533 -9.442 -6.910 1.00 89.38 119 PHE A CA 1
ATOM 993 C C . PHE A 1 119 ? 11.792 -8.877 -5.693 1.00 89.38 119 PHE A C 1
ATOM 995 O O . PHE A 1 119 ? 11.558 -9.611 -4.737 1.00 89.38 119 PHE A O 1
ATOM 1002 N N . LYS A 1 120 ? 11.306 -7.628 -5.759 1.00 87.50 120 LYS A N 1
ATOM 1003 C CA . LYS A 1 120 ? 10.459 -7.049 -4.697 1.00 87.50 120 LYS A CA 1
ATOM 1004 C C . LYS A 1 120 ? 9.187 -7.873 -4.455 1.00 87.50 120 LYS A C 1
ATOM 1006 O O . LYS A 1 120 ? 8.784 -8.059 -3.310 1.00 87.50 120 LYS A O 1
ATOM 1011 N N . ILE A 1 121 ? 8.551 -8.377 -5.518 1.00 85.25 121 ILE A N 1
ATOM 1012 C CA . ILE A 1 121 ? 7.383 -9.268 -5.407 1.00 85.25 121 ILE A CA 1
ATOM 1013 C C . ILE A 1 121 ? 7.761 -10.580 -4.723 1.00 85.25 121 ILE A C 1
ATOM 1015 O O . ILE A 1 121 ? 7.029 -11.030 -3.841 1.0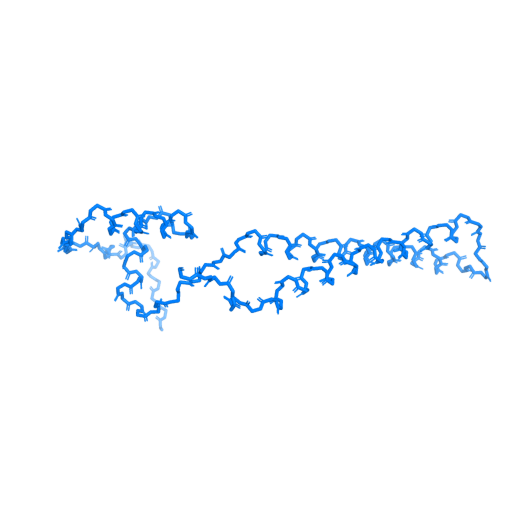0 85.25 121 ILE A O 1
ATOM 1019 N N . GLU A 1 122 ? 8.865 -11.206 -5.137 1.00 84.31 122 GLU A N 1
ATOM 1020 C CA . GLU A 1 122 ? 9.320 -12.467 -4.548 1.00 84.31 122 GLU A CA 1
ATOM 1021 C C . GLU A 1 122 ? 9.642 -12.328 -3.062 1.00 84.31 122 GLU A C 1
ATOM 1023 O O . GLU A 1 122 ? 9.278 -13.208 -2.283 1.00 84.31 122 GLU A O 1
ATOM 1028 N N . ASP A 1 123 ? 10.289 -11.236 -2.660 1.00 83.94 123 ASP A N 1
ATOM 1029 C CA . ASP A 1 123 ? 10.647 -10.993 -1.263 1.00 83.94 123 ASP A CA 1
ATOM 1030 C C . ASP A 1 123 ? 9.395 -10.817 -0.392 1.00 83.94 123 ASP A C 1
ATOM 1032 O O . ASP A 1 123 ? 9.243 -11.510 0.616 1.00 83.94 123 ASP A O 1
ATOM 1036 N N . ILE A 1 124 ? 8.424 -10.013 -0.843 1.00 79.25 124 ILE A N 1
ATOM 1037 C CA . ILE A 1 124 ? 7.128 -9.856 -0.157 1.00 79.25 124 ILE A CA 1
ATOM 1038 C C . ILE A 1 124 ? 6.371 -11.191 -0.098 1.00 79.25 124 ILE A C 1
ATOM 1040 O O . ILE A 1 124 ? 5.742 -11.520 0.914 1.00 79.25 124 ILE A O 1
ATOM 1044 N N . ALA A 1 125 ? 6.407 -11.981 -1.175 1.00 76.56 125 ALA A N 1
ATOM 1045 C CA . ALA A 1 125 ? 5.766 -13.289 -1.200 1.00 76.56 125 ALA A CA 1
ATOM 1046 C C . ALA A 1 125 ? 6.406 -14.230 -0.169 1.00 76.56 125 ALA A C 1
ATOM 1048 O O . ALA A 1 125 ? 5.679 -14.851 0.601 1.00 76.56 125 ALA A O 1
ATOM 1049 N N . LYS A 1 126 ? 7.742 -14.295 -0.092 1.00 76.56 126 LYS A N 1
ATOM 1050 C CA . LYS A 1 126 ? 8.467 -15.118 0.894 1.00 76.56 126 LYS A CA 1
ATOM 1051 C C . LYS A 1 126 ? 8.144 -14.718 2.334 1.00 76.56 126 LYS A C 1
ATOM 1053 O O . LYS A 1 126 ? 7.893 -15.602 3.150 1.00 76.56 126 LYS A O 1
AT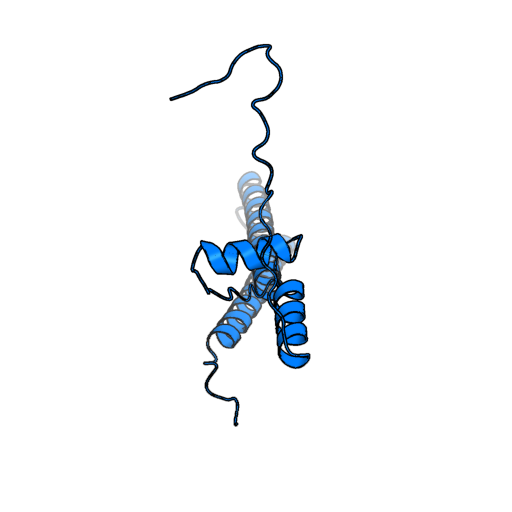OM 1058 N N . GLU A 1 127 ? 8.087 -13.422 2.639 1.00 65.56 127 GLU A N 1
ATOM 1059 C CA . GLU A 1 127 ? 7.690 -12.927 3.968 1.00 65.56 127 GLU A CA 1
ATOM 1060 C C . GLU A 1 127 ? 6.245 -13.305 4.323 1.00 65.56 127 GLU A C 1
ATOM 1062 O O . GLU A 1 127 ? 5.959 -13.680 5.458 1.00 65.56 127 GLU A O 1
ATOM 1067 N N . SER A 1 128 ? 5.343 -13.300 3.337 1.00 58.56 128 SER A N 1
ATOM 1068 C CA . SER A 1 128 ? 3.933 -13.685 3.511 1.00 58.56 128 SER A CA 1
ATOM 1069 C C . SER A 1 128 ? 3.719 -15.196 3.725 1.00 58.56 128 SER A C 1
ATOM 1071 O O . SER A 1 128 ? 2.633 -15.599 4.144 1.00 58.56 128 SER A O 1
ATOM 1073 N N . TYR A 1 129 ? 4.721 -16.035 3.428 1.00 48.12 129 TYR A N 1
ATOM 1074 C CA . TYR A 1 129 ? 4.680 -17.500 3.569 1.00 48.12 129 TYR A CA 1
ATOM 1075 C C . TYR A 1 129 ? 5.409 -18.033 4.815 1.00 48.12 129 TYR A C 1
ATOM 1077 O O . TYR A 1 129 ? 5.442 -19.249 5.010 1.00 48.12 129 TYR A O 1
ATOM 1085 N N . LEU A 1 130 ? 5.962 -17.179 5.684 1.00 38.56 130 LEU A N 1
ATOM 1086 C CA . LEU A 1 130 ? 6.442 -17.624 6.994 1.00 38.56 130 LEU A CA 1
ATOM 1087 C C . LEU A 1 130 ? 5.230 -17.875 7.912 1.00 38.56 130 LEU A C 1
ATOM 1089 O O . LEU A 1 130 ? 4.535 -16.922 8.266 1.00 38.56 130 LEU A O 1
ATOM 1093 N N . PRO A 1 131 ? 4.935 -19.128 8.311 1.00 40.00 131 PRO A N 1
ATOM 1094 C CA . PRO A 1 131 ? 3.868 -19.377 9.267 1.00 40.00 131 PRO A CA 1
ATOM 1095 C C . PRO A 1 131 ? 4.209 -18.695 10.597 1.00 40.00 131 PRO A C 1
ATOM 1097 O O . PRO A 1 131 ? 5.328 -18.817 11.095 1.00 40.00 131 PRO A O 1
ATOM 1100 N N . GLU A 1 132 ? 3.214 -18.057 11.223 1.00 48.88 132 GLU A N 1
ATOM 1101 C CA . GLU A 1 132 ? 3.269 -17.497 12.589 1.00 48.88 132 GLU A CA 1
ATOM 1102 C C . GLU A 1 132 ? 3.632 -18.535 13.680 1.00 48.88 132 GLU A C 1
ATOM 1104 O O . GLU A 1 132 ? 3.660 -18.229 14.872 1.00 48.88 132 GLU A O 1
ATOM 1109 N N . SER A 1 133 ? 3.961 -19.773 13.311 1.00 42.22 133 SER A N 1
ATOM 1110 C CA . SER A 1 133 ? 4.447 -20.821 14.199 1.00 42.22 133 SER A CA 1
ATOM 1111 C C . SER A 1 133 ? 5.928 -20.625 14.540 1.00 42.22 133 SER A C 1
ATOM 1113 O O . SER A 1 133 ? 6.759 -21.449 14.165 1.00 42.22 133 SER A O 1
ATOM 1115 N N . ARG A 1 134 ? 6.270 -19.528 15.222 1.00 42.06 134 ARG A N 1
ATOM 1116 C CA . ARG A 1 134 ? 7.498 -19.375 16.029 1.00 42.06 134 ARG A CA 1
ATOM 1117 C C . ARG A 1 134 ? 7.421 -18.087 16.855 1.00 42.06 134 ARG A C 1
ATOM 1119 O O . ARG A 1 134 ? 8.188 -17.150 16.669 1.00 42.06 134 ARG A O 1
ATOM 1126 N N . LYS A 1 135 ? 6.500 -18.054 17.815 1.00 34.25 135 LYS A N 1
ATOM 1127 C CA . LYS A 1 135 ? 6.701 -17.272 19.039 1.00 34.25 135 LYS A CA 1
ATOM 1128 C C . LYS A 1 135 ? 6.820 -18.273 20.190 1.00 34.25 135 LYS A C 1
ATOM 1130 O O . LYS A 1 135 ? 5.842 -18.976 20.440 1.00 34.25 135 LYS A O 1
ATOM 1135 N N . PRO A 1 136 ? 8.006 -18.438 20.808 1.00 43.75 136 PRO A N 1
ATOM 1136 C CA . PRO A 1 136 ? 8.093 -19.169 22.059 1.00 43.75 136 PRO A CA 1
ATOM 1137 C C . PRO A 1 136 ? 7.336 -18.380 23.132 1.00 43.75 136 PRO A C 1
ATOM 1139 O O . PRO A 1 136 ? 7.370 -17.148 23.135 1.00 43.75 136 PRO A O 1
ATOM 1142 N N . ILE A 1 137 ? 6.605 -19.137 23.949 1.00 43.78 137 ILE A N 1
ATOM 1143 C CA . ILE A 1 137 ? 5.888 -18.694 25.149 1.00 43.78 137 ILE A CA 1
ATOM 1144 C C . ILE A 1 137 ? 6.877 -18.062 26.128 1.00 43.78 137 ILE A C 1
ATOM 1146 O O . ILE A 1 137 ? 7.987 -18.629 26.261 1.00 43.78 137 ILE A O 1
#

Mean predicted aligned error: 15.98 Å

Organism: NCBI:txid728056

InterPro domains:
  IPR045788 MobC-like protein [PF19514] (5-124)

Nearest PDB structures (foldseek):
  8bcy-assembly1_B  TM=3.051E-01  e=6.475E+00  Bos taurus

Sequence (137 aa):
MSNINKGGRPKKEVKRTKEKRILFTELEAEQIDKMFSESDYTNMNSMIRDILLKKKYRIVTFNNDARIQKNILIEEVRRIGNNFNQLMRSFNERKMDSFSKIEIEMLLKILAEIKEVFFKIEDIAKESYLPESRKPI

Solvent-accessible surface area (backbone atoms only — not comparable to full-atom values): 8756 Å² total; per-residue (Å²): 136,91,84,81,76,89,91,63,84,77,78,81,77,89,72,90,85,82,87,86,89,84,90,70,55,74,71,56,47,53,52,51,52,51,55,45,74,63,42,94,56,95,41,68,71,58,47,54,47,46,46,72,69,65,70,58,83,64,82,69,74,60,56,57,64,62,54,49,52,52,50,53,52,53,49,50,54,49,51,52,52,50,53,50,50,53,50,52,49,55,44,59,76,64,65,62,92,68,79,51,74,68,55,50,52,52,51,52,50,52,54,50,54,52,51,53,54,49,50,54,50,53,53,55,51,55,63,73,65,61,71,85,85,78,71,86,131

Radius of gyration: 27.02 Å; Cα contacts (8 Å, |Δi|>4): 27; chains: 1; bounding box: 63×40×74 Å

Foldseek 3Di:
DDDDDPPDDPDDDPDDDDDDDDDDDPVRVVVLVVLVVQDPDPDSVVVVCCVVPVVPPPSPSVPVVLVVLVVVLVVLVVVLVVLVVVLVVVCVVVVDPDDDPVSVVSVVVSVVSVVVSVVVVVVSVVVVPDPPPDDDD

Secondary structure (DSSP, 8-state):
-----TTS-----------------HHHHHHHHHHHHTSS-S-HHHHHHHHHHH---------HHHHHHHHHHHHHHHHHHHHHHHHHHHHHHTT-SS--HHHHHHHHHHHHHHHHHHHHHHHHHHHHTS-S-----

pLDDT: mean 77.51, std 16.66, range [34.25, 95.19]